Protein AF-A0A7S3KF72-F1 (afdb_monomer_lite)

Foldseek 3Di:
DQLPDPFHEFEDDPVDCVSVVSGPHYDPDPVCVLLCCLAVVVLVLLLVLVLVLVLVLLVLLLVLLQVVVCVVVVNDNDRPDDPVVVVCSNPPVCVVVNVCSNPDGPDDSVVSSVDVVVSVVVVVVVSHDPVVNVVSNVVSNVNSVVVNVD

Structure (mmCIF, N/CA/C/O backbone):
data_AF-A0A7S3KF72-F1
#
_entry.id   AF-A0A7S3KF72-F1
#
loop_
_atom_site.group_PDB
_atom_site.id
_atom_site.type_symbol
_atom_site.label_atom_id
_atom_site.label_alt_id
_atom_site.label_comp_id
_atom_site.label_asym_id
_atom_site.label_entity_id
_atom_site.label_seq_id
_atom_site.pdbx_PDB_ins_code
_atom_site.Cartn_x
_atom_site.Cartn_y
_atom_site.Cartn_z
_atom_site.occupancy
_atom_site.B_iso_or_equiv
_atom_site.auth_seq_id
_atom_site.auth_comp_id
_atom_site.auth_asym_id
_atom_site.auth_atom_id
_atom_site.pdbx_PDB_model_num
ATOM 1 N N . MET A 1 1 ? -3.012 9.781 27.622 1.00 73.31 1 MET A N 1
ATOM 2 C CA . MET A 1 1 ? -3.861 8.579 27.424 1.00 73.31 1 MET A CA 1
ATOM 3 C C . MET A 1 1 ? -4.465 8.463 26.018 1.00 73.31 1 MET A C 1
ATOM 5 O O . MET A 1 1 ? -4.090 7.531 25.328 1.00 73.31 1 MET A O 1
ATOM 9 N N . ILE A 1 2 ? -5.364 9.354 25.556 1.00 85.00 2 ILE A N 1
ATOM 10 C CA . ILE A 1 2 ? -5.934 9.266 24.182 1.00 85.00 2 ILE A CA 1
ATOM 11 C C . ILE A 1 2 ? -4.995 9.916 23.151 1.00 85.00 2 ILE A C 1
ATOM 13 O O . ILE A 1 2 ? -4.643 9.283 22.164 1.00 85.00 2 ILE A O 1
ATOM 17 N N . LEU A 1 3 ? -4.499 11.122 23.446 1.00 90.31 3 LEU A N 1
ATOM 18 C CA . LEU A 1 3 ? -3.554 11.863 22.592 1.00 90.31 3 LEU A CA 1
ATOM 19 C C . LEU A 1 3 ? -2.147 11.242 22.519 1.00 90.31 3 LEU A C 1
ATOM 21 O O . LEU A 1 3 ? -1.368 11.574 21.638 1.00 90.31 3 LEU A O 1
ATOM 25 N N . GLU A 1 4 ? -1.816 10.356 23.458 1.00 93.25 4 GLU A N 1
ATOM 26 C CA . GLU A 1 4 ? -0.521 9.656 23.500 1.00 93.25 4 GLU A CA 1
ATOM 27 C C . GLU A 1 4 ? -0.576 8.289 22.803 1.00 93.25 4 GLU A C 1
ATOM 29 O O . GLU A 1 4 ? 0.449 7.633 22.633 1.00 93.25 4 GLU A O 1
ATOM 34 N N . SER A 1 5 ? -1.774 7.822 22.442 1.00 92.56 5 SER A N 1
ATOM 35 C CA . SER A 1 5 ? -1.957 6.533 21.781 1.00 92.56 5 SER A CA 1
ATOM 36 C C . SER A 1 5 ? -1.706 6.650 20.277 1.00 92.56 5 SER A C 1
ATOM 38 O O . SER A 1 5 ? -1.904 7.709 19.692 1.00 92.56 5 SER A O 1
ATOM 40 N N . ASN A 1 6 ? -1.302 5.553 19.625 1.00 92.81 6 ASN A N 1
ATOM 41 C CA . ASN A 1 6 ? -1.119 5.561 18.168 1.00 92.81 6 ASN A CA 1
ATOM 42 C C . ASN A 1 6 ? -2.435 5.716 17.393 1.00 92.81 6 ASN A C 1
ATOM 44 O O . ASN A 1 6 ? -2.400 6.096 16.227 1.00 92.81 6 ASN A O 1
ATOM 48 N N . VAL A 1 7 ? -3.562 5.349 18.012 1.00 94.50 7 VAL A N 1
ATOM 49 C CA . VAL A 1 7 ? -4.909 5.508 17.459 1.00 94.50 7 VAL A CA 1
ATOM 50 C C . VAL A 1 7 ? -5.852 5.861 18.608 1.00 94.50 7 VAL A C 1
ATOM 52 O O . VAL A 1 7 ? -6.188 4.999 19.427 1.00 94.50 7 VAL A O 1
ATOM 55 N N . GLY A 1 8 ? -6.288 7.116 18.661 1.00 95.50 8 GLY A N 1
ATOM 56 C CA . GLY A 1 8 ? -7.224 7.616 19.660 1.00 95.50 8 GLY A CA 1
ATOM 57 C C . GLY A 1 8 ? -8.669 7.321 19.266 1.00 95.50 8 GLY A C 1
ATOM 58 O O . GLY A 1 8 ? -9.136 7.758 18.218 1.00 95.50 8 GLY A O 1
ATOM 59 N N . ILE A 1 9 ? -9.413 6.604 20.111 1.00 96.00 9 ILE A N 1
ATOM 60 C CA . ILE A 1 9 ? -10.836 6.318 19.871 1.00 96.00 9 ILE A CA 1
ATOM 61 C C . ILE A 1 9 ? -11.653 6.913 21.012 1.00 96.00 9 ILE A C 1
ATOM 63 O O . ILE A 1 9 ? -11.592 6.443 22.149 1.00 96.00 9 ILE A O 1
ATOM 67 N N . GLY A 1 10 ? -12.416 7.956 20.708 1.00 94.75 10 GLY A N 1
ATOM 68 C CA . GLY A 1 10 ? -13.275 8.637 21.661 1.00 94.75 10 GLY A CA 1
ATOM 69 C C . GLY A 1 10 ? -14.714 8.134 21.600 1.00 94.75 10 GLY A C 1
ATOM 70 O O . GLY A 1 10 ? -15.295 7.978 20.526 1.00 94.75 10 GLY A O 1
ATOM 71 N N . ILE A 1 11 ? -15.310 7.903 22.769 1.00 94.62 11 ILE A N 1
ATOM 72 C CA . ILE A 1 11 ? -16.727 7.545 22.890 1.00 94.62 11 ILE A CA 1
ATOM 73 C C . ILE A 1 11 ? -17.521 8.809 23.219 1.00 94.62 11 ILE A C 1
ATOM 75 O O . ILE A 1 11 ? -17.133 9.578 24.100 1.00 94.62 11 ILE A O 1
ATOM 79 N N . VAL A 1 12 ? -18.624 9.041 22.509 1.00 94.44 12 VAL A N 1
ATOM 80 C CA . VAL A 1 12 ? -19.491 10.204 22.738 1.00 94.44 12 VAL A CA 1
ATOM 81 C C . VAL A 1 12 ? -20.191 10.064 24.092 1.00 94.44 12 VAL A C 1
ATOM 83 O O . VAL A 1 12 ? -21.047 9.201 24.276 1.00 94.44 12 VAL A O 1
ATOM 86 N N . GLY A 1 13 ? -19.830 10.927 25.042 1.00 88.44 13 GLY A N 1
ATOM 87 C CA . GLY A 1 13 ? -20.497 11.026 26.336 1.00 88.44 13 GLY A CA 1
ATOM 88 C C . GLY A 1 13 ? -21.785 11.846 26.254 1.00 88.44 13 GLY A C 1
ATOM 89 O O . GLY A 1 13 ? -21.923 12.731 25.408 1.00 88.44 13 GLY A O 1
ATOM 90 N N . LYS A 1 14 ? -22.727 11.576 27.165 1.00 85.31 14 LYS A N 1
ATOM 91 C CA . LYS A 1 14 ? -23.967 12.364 27.292 1.00 85.31 14 LYS A CA 1
ATOM 92 C C . LYS A 1 14 ? -23.712 13.775 27.830 1.00 85.31 14 LYS A C 1
ATOM 94 O O . LYS A 1 14 ? -24.395 14.707 27.430 1.00 85.31 14 LYS A O 1
ATOM 99 N N . GLU A 1 15 ? -22.715 13.914 28.700 1.00 81.06 15 GLU A N 1
ATOM 100 C CA . GLU A 1 15 ? -22.403 15.156 29.424 1.00 81.06 15 GLU A CA 1
ATOM 101 C C . GLU A 1 15 ? -21.229 15.931 28.805 1.00 81.06 15 GLU A C 1
ATOM 103 O O . GLU A 1 15 ? -20.978 17.082 29.148 1.00 81.06 15 GLU A O 1
ATOM 108 N N . GLY A 1 16 ? -20.507 15.327 27.856 1.00 83.56 16 GLY A N 1
ATOM 109 C CA . GLY A 1 16 ? -19.353 15.958 27.232 1.00 83.56 16 GLY A CA 1
ATOM 110 C C . GLY A 1 16 ? -18.757 15.131 26.099 1.00 83.56 16 GLY A C 1
ATOM 111 O O . GLY A 1 16 ? -18.804 13.901 26.098 1.00 83.56 16 GLY A O 1
ATOM 112 N N . LYS A 1 17 ? -18.170 15.827 25.121 1.00 91.31 17 LYS A N 1
ATOM 113 C CA . LYS A 1 17 ? -17.570 15.226 23.917 1.00 91.31 17 LYS A CA 1
ATOM 114 C C . LYS A 1 17 ? -16.053 15.391 23.848 1.00 91.31 17 LYS A C 1
ATOM 116 O O . LYS A 1 17 ? -15.473 15.116 22.809 1.00 91.31 17 LYS A O 1
ATOM 121 N N . GLN A 1 18 ? -15.401 15.800 24.937 1.00 91.38 18 GLN A N 1
ATOM 122 C CA . GLN A 1 18 ? -13.972 16.142 24.936 1.00 91.38 18 GLN A CA 1
ATOM 123 C C . GLN A 1 18 ? -13.089 14.986 24.437 1.00 91.38 18 GLN A C 1
ATOM 125 O O . GLN A 1 18 ? -12.293 15.170 23.524 1.00 91.38 18 GLN A O 1
ATOM 130 N N . ALA A 1 19 ? -13.309 13.764 24.935 1.00 88.94 19 ALA A N 1
ATOM 131 C CA . ALA A 1 19 ? -12.591 12.575 24.462 1.00 88.94 19 ALA A CA 1
ATOM 132 C C . ALA A 1 19 ? -12.886 12.235 22.988 1.00 88.94 19 ALA A C 1
ATOM 134 O O . ALA A 1 19 ? -12.007 11.769 22.273 1.00 88.94 19 ALA A O 1
ATOM 135 N N . SER A 1 20 ? -14.117 12.482 22.530 1.00 91.38 20 SER A N 1
ATOM 136 C CA . SER A 1 20 ? -14.530 12.278 21.138 1.00 91.38 20 SER A CA 1
ATOM 137 C C . SER A 1 20 ? -13.970 13.326 20.180 1.00 91.38 20 SER A C 1
ATOM 139 O O . SER A 1 20 ? -13.814 13.015 19.007 1.00 91.38 20 SER A O 1
ATOM 141 N N . LEU A 1 21 ? -13.743 14.555 20.641 1.00 92.56 21 LEU A N 1
ATOM 142 C CA . LEU A 1 21 ? -13.157 15.632 19.843 1.00 92.56 21 LEU A CA 1
ATOM 143 C C . LEU A 1 21 ? -11.631 15.519 19.786 1.00 92.56 21 LEU A C 1
ATOM 145 O O . LEU A 1 21 ? -11.026 15.940 18.810 1.00 92.56 21 LEU A O 1
ATOM 149 N N . ALA A 1 22 ? -11.025 14.946 20.827 1.00 92.44 22 ALA A N 1
ATOM 150 C CA . ALA A 1 22 ? -9.584 14.745 20.923 1.00 92.44 22 ALA A CA 1
ATOM 151 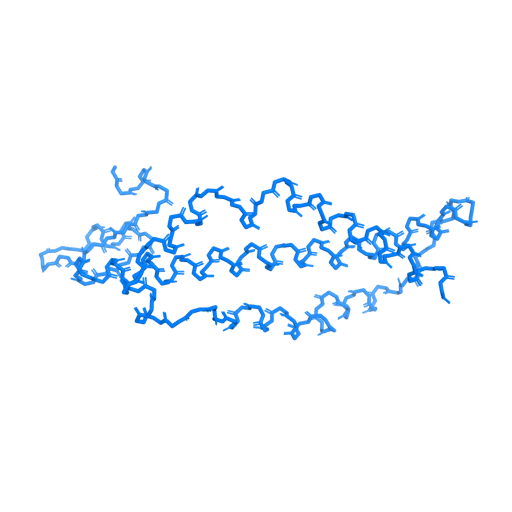C C . ALA A 1 22 ? -9.084 13.425 20.297 1.00 92.44 22 ALA A C 1
ATOM 153 O O . ALA A 1 22 ? -7.877 13.220 20.237 1.00 92.44 22 ALA A O 1
ATOM 154 N N . GLY A 1 23 ? -9.973 12.508 19.897 1.00 92.69 23 GLY A N 1
ATOM 155 C CA . GLY A 1 23 ? -9.609 11.223 19.281 1.00 92.69 23 GLY A CA 1
ATOM 156 C C . GLY A 1 23 ? -9.697 11.239 17.750 1.00 92.69 23 GLY A C 1
ATOM 157 O O . GLY A 1 23 ? -10.473 12.003 17.185 1.00 92.69 23 GLY A O 1
ATOM 158 N N . ASP A 1 24 ? -8.957 10.347 17.086 1.00 95.06 24 ASP A N 1
ATOM 159 C CA . ASP A 1 24 ? -8.979 10.157 15.625 1.00 95.06 24 ASP A CA 1
ATOM 160 C C . ASP A 1 24 ? -10.322 9.607 15.126 1.00 95.06 24 ASP A C 1
ATOM 162 O O . ASP A 1 24 ? -10.794 9.944 14.039 1.00 95.06 24 ASP A O 1
ATOM 166 N N . PHE A 1 25 ? -10.948 8.740 15.929 1.00 95.81 25 PHE A N 1
ATOM 167 C CA . PHE A 1 25 ? -12.266 8.176 15.659 1.00 95.81 25 PHE A CA 1
ATOM 168 C C . PHE A 1 25 ? -13.242 8.498 16.786 1.00 95.81 25 PHE A C 1
ATOM 170 O O . PHE A 1 25 ? -12.913 8.380 17.966 1.00 95.81 25 PHE A O 1
ATOM 177 N N . SER A 1 26 ? -14.480 8.816 16.411 1.00 95.12 26 SER A N 1
ATOM 178 C CA . SER A 1 26 ? -15.600 9.000 17.331 1.00 95.12 26 SER A CA 1
ATOM 179 C C . SER A 1 26 ? -16.626 7.884 17.150 1.00 95.12 26 SER A C 1
ATOM 181 O O . SER A 1 26 ? -17.083 7.627 16.034 1.00 95.12 26 SER A O 1
ATOM 183 N N . ILE A 1 27 ? -16.996 7.213 18.241 1.00 96.25 27 ILE A N 1
ATOM 184 C CA . ILE A 1 27 ? -18.048 6.189 18.253 1.00 96.25 27 ILE A CA 1
ATOM 185 C C . ILE A 1 27 ? -19.096 6.496 19.325 1.00 96.25 27 ILE A C 1
ATOM 187 O O . ILE A 1 27 ? -18.788 6.999 20.401 1.00 96.25 27 ILE A O 1
ATOM 191 N N . ASN A 1 28 ? -20.356 6.147 19.062 1.00 94.38 28 ASN A N 1
ATOM 192 C CA . ASN A 1 28 ? -21.444 6.393 20.020 1.00 94.38 28 ASN A CA 1
ATOM 193 C C . ASN A 1 28 ? -21.476 5.380 21.175 1.00 94.38 28 ASN A 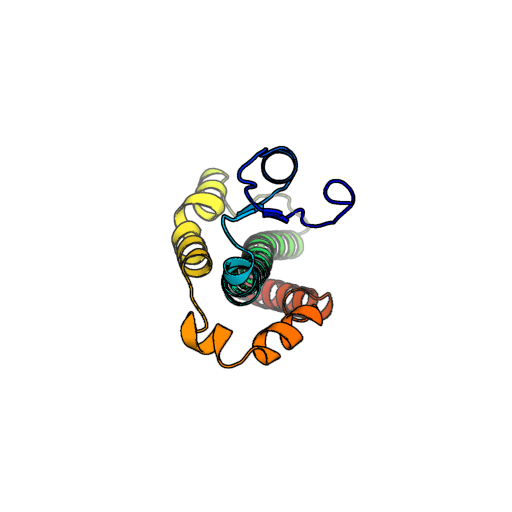C 1
ATOM 195 O O . ASN A 1 28 ? -21.965 5.690 22.254 1.00 94.38 28 ASN A O 1
ATOM 199 N N . GLN A 1 29 ? -20.988 4.159 20.949 1.00 95.00 29 GLN A N 1
ATOM 200 C CA . GLN A 1 29 ? -21.014 3.078 21.933 1.00 95.00 29 GLN A CA 1
ATOM 201 C C . GLN A 1 29 ? -19.831 2.133 21.744 1.00 95.00 29 GLN A C 1
ATOM 203 O O . GLN A 1 29 ? -19.376 1.913 20.620 1.00 95.00 29 GLN A O 1
ATOM 208 N N . PHE A 1 30 ? -19.372 1.525 22.840 1.00 94.62 30 PHE A N 1
ATOM 209 C CA . PHE A 1 30 ? -18.207 0.638 22.837 1.00 94.62 30 PHE A CA 1
ATOM 210 C C . PHE A 1 30 ? -18.384 -0.596 21.937 1.00 94.62 30 PHE A C 1
ATOM 212 O O . PHE A 1 30 ? -17.423 -1.050 21.327 1.00 94.62 30 PHE A O 1
ATOM 219 N N . SER A 1 31 ? -19.607 -1.108 21.758 1.00 94.19 31 SER A N 1
ATOM 220 C CA . SER A 1 31 ? -19.872 -2.268 20.887 1.00 94.19 31 SER A CA 1
ATOM 221 C C . SER A 1 31 ? -19.503 -2.036 19.413 1.00 94.19 31 SER A C 1
ATOM 223 O O . SER A 1 31 ? -19.196 -2.989 18.694 1.00 94.19 31 SER A O 1
ATOM 225 N N . PHE A 1 32 ? -19.465 -0.781 18.948 1.00 95.69 32 PHE A N 1
ATOM 226 C CA . PHE A 1 32 ? -19.017 -0.449 17.592 1.00 95.69 32 PHE A CA 1
ATOM 227 C C . PHE A 1 32 ? -17.503 -0.577 17.406 1.00 95.69 32 PHE A C 1
ATOM 229 O O . PHE A 1 32 ? -17.050 -0.736 16.269 1.00 95.69 32 PHE A O 1
ATOM 236 N N . LEU A 1 33 ? -16.728 -0.594 18.495 1.00 95.31 33 LEU A N 1
ATOM 237 C CA . LEU A 1 33 ? -15.279 -0.767 18.457 1.00 95.31 33 LEU A CA 1
ATOM 238 C C . LEU A 1 33 ? -14.885 -2.084 17.778 1.00 95.31 33 LEU A C 1
ATOM 240 O O . LEU A 1 33 ? -13.972 -2.109 16.954 1.00 95.31 33 LEU A O 1
ATOM 244 N N . THR A 1 34 ? -15.619 -3.164 18.054 1.00 94.44 34 THR A N 1
ATOM 245 C CA . THR A 1 34 ? -15.364 -4.487 17.472 1.00 94.44 34 THR A CA 1
ATOM 246 C C . THR A 1 34 ? -15.451 -4.451 15.945 1.00 94.44 34 THR A C 1
ATOM 248 O O . THR A 1 34 ? -14.557 -4.941 15.257 1.00 94.44 34 THR A O 1
ATOM 251 N N . ARG A 1 35 ? -16.483 -3.798 15.392 1.00 95.06 35 ARG A N 1
ATOM 252 C CA . ARG A 1 35 ? -16.638 -3.620 13.938 1.00 95.06 35 ARG A CA 1
ATOM 253 C C . ARG A 1 35 ? -15.610 -2.643 13.363 1.00 95.06 35 ARG A C 1
ATOM 255 O O . ARG A 1 35 ? -15.162 -2.829 12.231 1.00 95.06 35 ARG A O 1
ATOM 262 N N . LEU A 1 36 ? -15.241 -1.598 14.099 1.00 95.75 36 LEU A N 1
ATOM 263 C CA . LEU A 1 36 ? -14.222 -0.647 13.657 1.00 95.75 36 LEU A CA 1
ATOM 264 C C . LEU A 1 36 ? -12.862 -1.346 13.492 1.00 95.75 36 LEU A C 1
ATOM 266 O O . LEU A 1 36 ? -12.259 -1.270 12.427 1.00 95.75 36 LEU A O 1
ATOM 270 N N . ILE A 1 37 ? -12.419 -2.104 14.494 1.00 93.94 37 ILE A N 1
ATOM 271 C CA . ILE A 1 37 ? -11.101 -2.751 14.481 1.00 93.94 37 ILE A CA 1
ATOM 272 C C . ILE A 1 37 ? -11.078 -3.971 13.552 1.00 93.94 37 ILE A C 1
ATOM 274 O O . ILE A 1 37 ? -10.249 -4.037 12.641 1.00 93.94 37 ILE A O 1
ATOM 278 N N . LEU A 1 38 ? -11.980 -4.940 13.756 1.00 93.69 38 LEU A N 1
ATOM 279 C CA . LEU A 1 38 ? -11.887 -6.243 13.083 1.00 93.69 38 LEU A CA 1
ATOM 280 C C . LEU A 1 38 ? -12.176 -6.162 11.585 1.00 93.69 38 LEU A C 1
ATOM 282 O O . LEU A 1 38 ? -11.550 -6.877 10.804 1.00 93.69 38 LEU A O 1
ATOM 286 N N . TRP A 1 39 ? -13.103 -5.289 11.187 1.00 94.38 39 TRP A N 1
ATOM 287 C CA . TRP A 1 39 ? -13.496 -5.135 9.792 1.00 94.38 39 TRP A CA 1
ATOM 288 C C . TRP A 1 39 ? -12.772 -3.961 9.123 1.00 94.38 39 TRP A C 1
ATOM 290 O O . TRP A 1 39 ? -11.959 -4.180 8.224 1.00 94.38 39 TRP A O 1
ATOM 300 N N . HIS A 1 40 ? -13.001 -2.723 9.577 1.00 94.81 40 HIS A N 1
ATOM 301 C CA . HIS A 1 40 ? -12.435 -1.543 8.907 1.00 94.81 40 HIS A CA 1
ATOM 302 C C . HIS A 1 40 ? -10.912 -1.462 9.064 1.00 94.81 40 HIS A C 1
ATOM 304 O O . HIS A 1 40 ? -10.214 -1.217 8.080 1.00 94.81 40 HIS A O 1
ATOM 310 N N . GLY A 1 41 ? -10.386 -1.730 10.263 1.00 93.50 41 GLY A N 1
ATOM 311 C CA . GLY A 1 41 ? -8.944 -1.747 10.522 1.00 93.50 41 GLY A CA 1
ATOM 312 C C . GLY A 1 41 ? -8.212 -2.785 9.670 1.00 93.50 41 GLY A C 1
ATOM 313 O O . GLY A 1 41 ? -7.221 -2.466 9.010 1.00 93.50 41 GLY A O 1
ATOM 314 N N . ARG A 1 42 ? -8.743 -4.015 9.597 1.00 92.62 42 ARG A N 1
ATOM 315 C CA . ARG A 1 42 ? -8.186 -5.079 8.745 1.00 92.62 42 ARG A CA 1
ATOM 316 C C . ARG A 1 42 ? -8.152 -4.683 7.273 1.00 92.62 42 ARG A C 1
ATOM 318 O O . ARG A 1 42 ? -7.129 -4.860 6.608 1.00 92.62 42 ARG A O 1
ATOM 325 N N . LEU A 1 43 ? -9.277 -4.186 6.773 1.00 93.31 43 LEU A N 1
ATOM 326 C CA . LEU A 1 43 ? -9.448 -3.827 5.375 1.00 93.31 43 LEU A CA 1
ATOM 327 C C . LEU A 1 43 ? -8.518 -2.673 4.986 1.00 93.31 43 LEU A C 1
ATOM 329 O O . LEU A 1 43 ? -7.818 -2.760 3.980 1.00 93.31 43 LEU A O 1
ATOM 333 N N . SER A 1 44 ? -8.436 -1.645 5.834 1.00 93.25 44 SER A N 1
ATOM 334 C CA . SER A 1 44 ? -7.514 -0.520 5.663 1.00 93.25 44 SER A CA 1
ATOM 335 C C . SER A 1 44 ? -6.056 -0.984 5.593 1.00 93.25 44 SER A C 1
ATOM 337 O O . SER A 1 44 ? -5.344 -0.635 4.649 1.00 93.25 44 SER A O 1
ATOM 339 N N . TYR A 1 45 ? -5.624 -1.848 6.519 1.00 92.69 45 TYR A N 1
ATOM 340 C CA . TYR A 1 45 ? -4.254 -2.364 6.536 1.00 92.69 45 TYR A CA 1
ATOM 341 C C . TYR A 1 45 ? -3.914 -3.167 5.272 1.00 92.69 45 TYR A C 1
ATOM 343 O O . TYR A 1 45 ? -2.881 -2.931 4.645 1.00 92.69 45 TYR A O 1
ATOM 351 N N . LYS A 1 46 ? -4.782 -4.102 4.864 1.00 92.19 46 LYS A N 1
ATOM 352 C CA . LYS A 1 46 ? -4.544 -4.936 3.675 1.00 92.19 46 LYS A CA 1
ATOM 353 C C . LYS A 1 46 ? -4.508 -4.123 2.385 1.00 92.19 46 LYS A C 1
ATOM 355 O O . LYS A 1 46 ? -3.584 -4.299 1.594 1.00 92.19 46 LYS A O 1
ATOM 360 N N . ARG A 1 47 ? -5.482 -3.229 2.194 1.00 94.38 47 ARG A N 1
ATOM 361 C CA . ARG A 1 47 ? -5.556 -2.363 1.011 1.00 94.38 47 ARG A CA 1
ATOM 362 C C . ARG A 1 47 ? -4.347 -1.446 0.928 1.00 94.38 47 ARG A C 1
ATOM 364 O O . ARG A 1 47 ? -3.721 -1.379 -0.120 1.00 94.38 47 ARG A O 1
ATOM 371 N N . SER A 1 48 ? -3.970 -0.814 2.039 1.00 94.25 48 SER A N 1
ATOM 372 C CA . SER A 1 48 ? -2.804 0.073 2.090 1.00 94.25 48 SER A CA 1
ATOM 373 C C . SER A 1 48 ? -1.505 -0.679 1.806 1.00 94.25 48 SER A C 1
ATOM 375 O O . SER A 1 48 ? -0.670 -0.185 1.051 1.00 94.25 48 SER A O 1
ATOM 377 N N . ALA A 1 49 ? -1.339 -1.892 2.345 1.00 93.69 49 ALA A N 1
ATOM 378 C CA . ALA A 1 49 ? -0.167 -2.724 2.077 1.00 93.69 49 ALA A CA 1
ATOM 379 C C . ALA A 1 49 ? -0.053 -3.101 0.590 1.00 93.69 49 ALA A C 1
ATOM 381 O O . ALA A 1 49 ? 1.008 -2.923 -0.010 1.00 93.69 49 ALA A O 1
ATOM 382 N N . LEU A 1 50 ? -1.145 -3.581 -0.011 1.00 93.62 50 LEU A N 1
ATOM 383 C CA . LEU A 1 50 ? -1.163 -3.997 -1.414 1.00 93.62 50 LEU A CA 1
ATOM 384 C C . LEU A 1 50 ? -1.015 -2.795 -2.354 1.00 93.62 50 LEU A C 1
ATOM 386 O O . LEU A 1 50 ? -0.220 -2.849 -3.289 1.00 93.62 50 LEU A O 1
ATOM 390 N N . LEU A 1 51 ? -1.702 -1.686 -2.069 1.00 95.25 51 LEU A N 1
ATOM 391 C CA . LEU A 1 51 ? -1.578 -0.442 -2.825 1.00 95.25 51 LEU A CA 1
ATOM 392 C C . LEU A 1 51 ? -0.144 0.099 -2.782 1.00 95.25 51 LEU A C 1
ATOM 394 O O . LEU A 1 51 ? 0.397 0.466 -3.822 1.00 95.25 51 LEU A O 1
ATOM 398 N N . SER A 1 52 ? 0.497 0.094 -1.610 1.00 94.69 52 SER A N 1
ATOM 399 C CA . SER A 1 52 ? 1.892 0.533 -1.470 1.00 94.69 52 SER A CA 1
ATOM 400 C C . SER A 1 52 ? 2.833 -0.320 -2.320 1.00 94.69 52 SER A C 1
ATOM 402 O O . SER A 1 52 ? 3.664 0.209 -3.055 1.00 94.69 52 SER A O 1
ATOM 404 N N . GLN A 1 53 ? 2.673 -1.646 -2.273 1.00 95.12 53 GLN A N 1
ATOM 405 C CA . GLN A 1 53 ? 3.461 -2.575 -3.085 1.00 95.12 53 GLN A CA 1
ATOM 406 C C . GLN A 1 53 ? 3.232 -2.371 -4.587 1.00 95.12 53 GLN A C 1
ATOM 408 O O . GLN A 1 53 ? 4.193 -2.358 -5.353 1.00 95.12 53 GLN A O 1
ATOM 413 N N . PHE A 1 54 ? 1.984 -2.145 -5.002 1.00 94.56 54 PHE A N 1
ATOM 414 C CA . PHE A 1 54 ? 1.632 -1.853 -6.389 1.00 94.56 54 PHE A CA 1
ATOM 415 C C . PHE A 1 54 ? 2.261 -0.542 -6.886 1.00 94.56 54 PHE A C 1
ATOM 417 O O . PHE A 1 54 ? 2.845 -0.513 -7.969 1.00 94.56 54 PHE A O 1
ATOM 424 N N . VAL A 1 55 ? 2.195 0.533 -6.091 1.00 94.06 55 VAL A N 1
ATOM 425 C CA . VAL A 1 55 ? 2.779 1.838 -6.443 1.00 94.06 55 VAL A CA 1
ATOM 426 C C . VAL A 1 55 ? 4.303 1.753 -6.566 1.00 94.06 55 VAL A C 1
ATOM 428 O O . VAL A 1 55 ? 4.865 2.312 -7.507 1.00 94.06 55 VAL A O 1
ATOM 431 N N . ILE A 1 56 ? 4.963 1.021 -5.665 1.00 94.06 56 ILE A N 1
ATOM 432 C CA . ILE A 1 56 ? 6.407 0.761 -5.742 1.00 94.06 56 ILE A CA 1
ATOM 433 C C . ILE A 1 56 ? 6.734 -0.025 -7.015 1.00 94.06 56 ILE A C 1
ATOM 435 O O . ILE A 1 56 ? 7.610 0.371 -7.778 1.00 94.06 56 ILE A O 1
ATOM 439 N N . HIS A 1 57 ? 6.006 -1.109 -7.276 1.00 95.25 57 HIS A N 1
ATOM 440 C CA . HIS A 1 57 ? 6.245 -1.981 -8.422 1.00 95.25 57 HIS A CA 1
ATOM 441 C C . HIS A 1 57 ? 6.103 -1.260 -9.765 1.00 95.25 57 HIS A C 1
ATOM 443 O O . HIS A 1 57 ? 7.007 -1.338 -10.597 1.00 95.25 57 HIS A O 1
ATOM 449 N N . ARG A 1 58 ? 5.011 -0.507 -9.964 1.00 93.38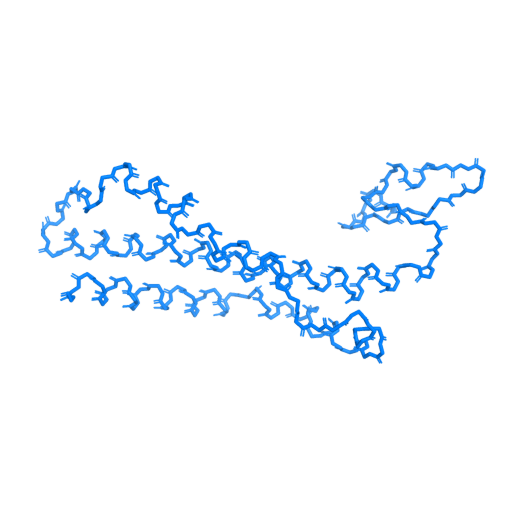 58 ARG A N 1
ATOM 450 C CA . ARG A 1 58 ? 4.776 0.232 -11.217 1.00 93.38 58 ARG A CA 1
ATOM 451 C C . ARG A 1 58 ? 5.859 1.285 -11.481 1.00 93.38 58 ARG A C 1
ATOM 453 O O . ARG A 1 58 ? 6.239 1.493 -12.626 1.00 93.38 58 ARG A O 1
ATOM 460 N N . GLY A 1 59 ? 6.372 1.932 -10.428 1.00 94.00 59 GLY A N 1
ATOM 461 C CA . GLY A 1 59 ? 7.472 2.892 -10.546 1.00 94.00 59 GLY A CA 1
ATOM 462 C C . GLY A 1 59 ? 8.795 2.204 -10.878 1.00 94.00 59 GLY A C 1
ATOM 463 O O . GLY A 1 59 ? 9.487 2.605 -11.811 1.00 94.00 59 GLY A O 1
ATOM 464 N N . LEU A 1 60 ? 9.110 1.120 -10.163 1.00 96.19 60 LEU A N 1
ATOM 465 C CA . LEU A 1 60 ? 10.348 0.369 -10.355 1.00 96.19 60 LEU A CA 1
ATOM 466 C C . LEU A 1 60 ? 10.467 -0.243 -11.749 1.00 96.19 60 LEU A C 1
ATOM 468 O O . LEU A 1 60 ? 11.569 -0.249 -12.280 1.00 96.19 60 LEU A O 1
ATOM 472 N N . ILE A 1 61 ? 9.376 -0.724 -12.357 1.00 95.69 61 ILE A N 1
ATOM 473 C CA . ILE A 1 61 ? 9.419 -1.253 -13.731 1.00 95.69 61 ILE A CA 1
ATOM 474 C C . ILE A 1 61 ? 9.987 -0.203 -14.693 1.00 95.69 61 ILE A C 1
ATOM 476 O O . ILE A 1 61 ? 10.933 -0.500 -15.417 1.00 95.69 61 ILE A O 1
ATOM 480 N N . ILE A 1 62 ? 9.471 1.030 -14.662 1.00 94.00 62 ILE A N 1
ATOM 481 C CA . ILE A 1 62 ? 9.938 2.108 -15.548 1.00 94.00 62 ILE A CA 1
ATOM 482 C C . ILE A 1 62 ? 11.404 2.444 -15.267 1.00 94.00 62 ILE A C 1
ATOM 484 O O . ILE A 1 62 ? 12.193 2.596 -16.199 1.00 94.00 62 ILE A O 1
ATOM 488 N N . SER A 1 63 ? 11.791 2.527 -13.992 1.00 94.25 63 SER A N 1
ATOM 489 C CA . SER A 1 63 ? 13.183 2.791 -13.614 1.00 94.25 63 SER A CA 1
ATOM 490 C C . SER A 1 63 ? 14.133 1.687 -14.079 1.00 94.25 63 SER A C 1
ATOM 492 O O . SER A 1 63 ? 15.223 1.989 -14.554 1.00 94.25 63 SER A O 1
ATOM 494 N N . VAL A 1 64 ? 13.728 0.418 -13.979 1.00 95.81 64 VAL A N 1
ATOM 495 C CA . VAL A 1 64 ? 14.515 -0.728 -14.455 1.00 95.81 64 VAL A CA 1
ATOM 496 C C . VAL A 1 64 ? 14.655 -0.682 -15.970 1.00 95.81 64 VAL A C 1
ATOM 498 O O . VAL A 1 64 ? 15.767 -0.832 -16.462 1.00 95.81 64 VAL A O 1
ATOM 501 N N . MET A 1 65 ? 13.571 -0.426 -16.706 1.00 94.75 65 MET A N 1
ATOM 502 C CA . MET A 1 65 ? 13.630 -0.283 -18.163 1.00 94.75 65 MET A CA 1
ATOM 503 C C . MET A 1 65 ? 14.613 0.817 -18.566 1.00 94.75 65 MET A C 1
ATOM 505 O O . MET A 1 65 ? 15.505 0.573 -19.374 1.00 94.75 65 MET A O 1
ATOM 509 N N . GLN A 1 66 ? 14.513 1.995 -17.940 1.00 94.06 66 GLN A N 1
ATOM 510 C CA . GLN A 1 66 ? 15.431 3.112 -18.173 1.00 94.06 66 GLN A CA 1
ATOM 511 C C . GLN A 1 66 ? 16.885 2.742 -17.853 1.00 94.06 66 GLN A C 1
ATOM 513 O O . GLN A 1 66 ? 17.779 3.062 -18.632 1.00 94.06 66 GLN A O 1
ATOM 518 N N . ALA A 1 67 ? 17.129 2.055 -16.735 1.00 93.38 67 ALA A N 1
ATOM 519 C CA . ALA A 1 67 ? 18.468 1.628 -16.345 1.00 93.38 67 ALA A CA 1
ATOM 520 C C . ALA A 1 67 ? 19.060 0.615 -17.337 1.00 93.38 67 ALA A C 1
ATOM 522 O O . ALA A 1 67 ? 20.207 0.765 -17.751 1.00 93.38 67 ALA A O 1
ATOM 523 N N . VAL A 1 68 ? 18.280 -0.386 -17.754 1.00 93.25 68 VAL A N 1
ATOM 524 C CA . VAL A 1 68 ? 18.707 -1.396 -18.733 1.00 93.25 68 VAL A CA 1
ATOM 525 C C . VAL A 1 68 ? 18.990 -0.750 -20.087 1.00 93.25 68 VAL A C 1
ATOM 527 O O . VAL A 1 68 ? 20.037 -1.018 -20.669 1.00 93.25 68 VAL A O 1
ATOM 530 N N . PHE A 1 69 ? 18.122 0.147 -20.561 1.00 93.38 69 PHE A N 1
ATOM 531 C CA . PHE A 1 69 ? 18.367 0.918 -21.780 1.00 93.38 69 PHE A CA 1
ATOM 532 C C . PHE A 1 69 ? 19.680 1.695 -21.694 1.00 93.38 69 PHE A C 1
ATOM 534 O O . PHE A 1 69 ? 20.550 1.531 -22.546 1.00 93.38 69 PHE A O 1
ATOM 541 N N . SER A 1 70 ? 19.879 2.483 -20.636 1.00 92.81 70 SER A N 1
ATOM 542 C CA . SER A 1 70 ? 21.122 3.236 -20.472 1.00 92.81 70 SER A CA 1
ATOM 543 C C . SER A 1 70 ? 22.348 2.316 -20.425 1.00 92.81 70 SER A C 1
ATOM 545 O O . SER A 1 70 ? 23.362 2.656 -21.024 1.00 92.81 70 SER A O 1
ATOM 547 N N . LEU A 1 71 ? 22.272 1.135 -19.805 1.00 91.94 71 LEU A N 1
ATOM 548 C CA . LEU A 1 71 ? 23.380 0.170 -19.793 1.00 91.94 71 LEU A CA 1
ATOM 549 C C . LEU A 1 71 ? 23.701 -0.396 -21.185 1.00 91.94 71 LEU A C 1
ATOM 551 O O . LEU A 1 71 ? 24.874 -0.517 -21.532 1.00 91.94 71 LEU A O 1
ATOM 555 N N . VAL A 1 72 ? 22.684 -0.718 -21.989 1.00 91.56 72 VAL A N 1
ATOM 556 C CA . VAL A 1 72 ? 22.861 -1.263 -23.348 1.00 91.56 72 VAL A CA 1
ATOM 557 C C . VAL A 1 72 ? 23.447 -0.215 -24.299 1.00 91.56 72 VAL A C 1
ATOM 559 O O . VAL A 1 72 ? 24.286 -0.540 -25.135 1.00 91.56 72 VAL A O 1
ATOM 562 N N . PHE A 1 73 ? 23.057 1.051 -24.148 1.00 91.00 73 PHE A N 1
ATOM 563 C CA . PHE A 1 73 ? 23.480 2.151 -25.017 1.00 91.00 73 PHE A CA 1
ATOM 564 C C . PHE A 1 73 ? 24.619 2.989 -24.412 1.00 91.00 73 PHE A C 1
ATOM 566 O O . PHE A 1 73 ? 24.606 4.211 -24.514 1.00 91.00 73 PHE A O 1
ATOM 573 N N . TYR A 1 74 ? 25.616 2.358 -23.781 1.00 90.12 74 TYR A N 1
ATOM 574 C CA . TYR A 1 74 ? 26.839 3.023 -23.288 1.00 90.12 74 TYR A CA 1
ATOM 575 C C . TYR A 1 74 ? 26.601 4.211 -22.333 1.00 90.12 74 TYR A C 1
ATOM 577 O O . TYR A 1 74 ? 27.274 5.236 -22.413 1.00 90.12 74 TYR A O 1
ATOM 585 N N . HIS A 1 75 ? 25.661 4.069 -21.399 1.00 86.94 75 HIS A N 1
ATOM 586 C CA . HIS A 1 75 ? 25.267 5.083 -20.411 1.00 86.94 75 HIS A CA 1
ATOM 587 C C . HIS A 1 75 ? 24.698 6.375 -21.009 1.00 86.94 75 HIS A C 1
ATOM 589 O O . HIS A 1 75 ? 24.804 7.449 -20.417 1.00 86.94 75 HIS A O 1
ATOM 595 N N . VAL A 1 76 ? 24.042 6.283 -22.166 1.00 88.38 76 VAL A N 1
ATOM 596 C CA . VAL A 1 76 ? 23.295 7.409 -22.729 1.00 88.38 76 VAL A CA 1
ATOM 597 C C . VAL A 1 76 ? 22.086 7.751 -21.842 1.00 88.38 76 VAL A C 1
ATOM 599 O O . VAL A 1 76 ? 21.263 6.897 -21.500 1.00 88.38 76 VAL A O 1
ATOM 602 N N . SER A 1 77 ? 21.968 9.035 -21.492 1.00 83.50 77 SER A N 1
ATOM 603 C CA . SER A 1 77 ? 20.937 9.585 -20.593 1.00 83.50 77 SER A CA 1
ATOM 604 C C . SER A 1 77 ? 19.699 10.097 -21.337 1.00 83.50 77 SER A C 1
ATOM 606 O O . SER A 1 77 ? 19.175 11.167 -21.027 1.00 83.50 77 SER A O 1
ATOM 608 N N . ILE A 1 78 ? 19.239 9.359 -22.349 1.00 90.62 78 ILE A N 1
ATOM 609 C CA . ILE A 1 78 ? 18.022 9.709 -23.094 1.00 90.62 78 ILE A CA 1
ATOM 610 C C . ILE A 1 78 ? 16.828 8.985 -22.455 1.00 90.62 78 ILE A C 1
ATOM 612 O O . ILE A 1 78 ? 16.910 7.775 -22.223 1.00 90.62 78 ILE A O 1
ATOM 616 N N . PRO A 1 79 ? 15.719 9.686 -22.156 1.00 91.06 79 PRO A N 1
ATOM 617 C CA . PRO A 1 79 ? 14.527 9.046 -21.616 1.00 91.06 79 PRO A CA 1
ATOM 618 C C . PRO A 1 79 ? 13.858 8.158 -22.672 1.00 91.06 79 PRO A C 1
ATOM 620 O O . PRO A 1 79 ? 13.620 8.601 -23.794 1.00 91.06 79 PRO A O 1
ATOM 623 N N . ILE A 1 80 ? 13.490 6.929 -22.296 1.00 91.31 80 ILE A N 1
ATOM 624 C CA . ILE A 1 80 ? 12.743 6.010 -23.179 1.00 91.31 80 ILE A CA 1
ATOM 625 C C . ILE A 1 80 ? 11.343 6.566 -23.480 1.00 91.31 80 ILE A C 1
ATOM 627 O O . ILE A 1 80 ? 10.823 6.424 -24.585 1.00 91.31 80 ILE A O 1
ATOM 631 N N . TYR A 1 81 ? 10.723 7.207 -22.485 1.00 91.44 81 TYR A N 1
ATOM 632 C CA . TYR A 1 81 ? 9.354 7.706 -22.562 1.00 91.44 81 TYR A CA 1
ATOM 633 C C . TYR A 1 81 ? 9.296 9.227 -22.449 1.00 91.44 81 TYR A C 1
ATOM 635 O O . TYR A 1 81 ? 9.959 9.832 -21.607 1.00 91.44 81 TYR A O 1
ATOM 643 N N . ASN A 1 82 ? 8.428 9.845 -23.252 1.00 93.44 82 ASN A N 1
ATOM 644 C CA . ASN A 1 82 ? 8.107 11.267 -23.138 1.00 93.44 82 ASN A CA 1
ATOM 645 C C . ASN A 1 82 ? 7.438 11.570 -21.777 1.00 93.44 82 ASN A C 1
ATOM 647 O O . ASN A 1 82 ? 6.672 10.756 -21.255 1.00 93.44 82 ASN A O 1
ATOM 651 N N . GLY A 1 83 ? 7.671 12.766 -21.227 1.00 91.62 83 GLY A N 1
ATOM 652 C CA . GLY A 1 83 ? 7.053 13.233 -19.983 1.00 91.62 83 GLY A CA 1
ATOM 653 C C . GLY A 1 83 ? 5.521 13.141 -19.965 1.00 91.62 83 GLY A C 1
ATOM 654 O O . GLY A 1 83 ? 4.956 12.736 -18.951 1.00 91.62 83 GLY A O 1
ATOM 655 N N . PHE A 1 84 ? 4.837 13.408 -21.085 1.00 94.25 84 PHE A N 1
ATOM 656 C CA . PHE A 1 84 ? 3.378 13.241 -21.168 1.00 94.25 84 PHE A CA 1
ATOM 657 C C . PHE A 1 84 ? 2.938 11.778 -21.026 1.00 94.25 84 PHE A C 1
ATOM 659 O O . PHE A 1 84 ? 1.926 11.503 -20.383 1.00 94.25 84 PHE A O 1
ATOM 666 N N . LEU A 1 85 ? 3.711 10.832 -21.567 1.00 93.19 85 LEU A N 1
ATOM 667 C CA . LEU A 1 85 ? 3.435 9.400 -21.417 1.00 93.19 85 LEU A CA 1
ATOM 668 C C . LEU A 1 85 ? 3.676 8.938 -19.977 1.00 93.19 85 LEU A C 1
ATOM 670 O O . LEU A 1 85 ? 2.869 8.181 -19.445 1.00 93.19 85 LEU A O 1
ATOM 674 N N . MET A 1 86 ? 4.728 9.431 -19.312 1.00 92.88 86 MET A N 1
ATOM 675 C CA . MET A 1 86 ? 4.965 9.142 -17.890 1.00 92.88 86 MET A CA 1
ATOM 676 C C . MET A 1 86 ? 3.861 9.709 -16.988 1.00 92.88 86 MET A C 1
ATOM 678 O O . MET A 1 86 ? 3.395 9.038 -16.059 1.00 92.88 86 MET A O 1
ATOM 682 N N . LEU A 1 87 ? 3.403 10.930 -17.280 1.00 93.25 87 LEU A N 1
ATOM 683 C CA . LEU A 1 87 ? 2.262 11.534 -16.600 1.00 93.25 87 LEU A CA 1
ATOM 684 C C . LEU A 1 87 ? 1.015 10.667 -16.797 1.00 93.25 87 LEU A C 1
ATOM 686 O O . LEU A 1 87 ? 0.393 10.262 -15.816 1.00 93.25 87 LEU A O 1
ATOM 690 N N . GLY A 1 88 ? 0.694 10.314 -18.045 1.00 93.88 88 GLY A N 1
ATOM 691 C CA . GLY A 1 88 ? -0.435 9.448 -18.381 1.00 93.88 88 GLY A CA 1
ATOM 692 C C . GLY A 1 88 ? -0.356 8.085 -17.694 1.00 93.88 88 GLY A C 1
ATOM 693 O O . GLY A 1 88 ? -1.353 7.619 -17.149 1.00 93.88 88 GLY A O 1
ATOM 694 N N . TYR A 1 89 ? 0.831 7.480 -17.621 1.00 92.25 89 TYR A N 1
ATOM 695 C CA . TYR A 1 89 ? 1.049 6.198 -16.950 1.00 92.25 89 TYR A CA 1
ATOM 696 C C . TYR A 1 89 ? 0.747 6.260 -15.454 1.00 92.25 89 TYR A C 1
ATOM 698 O O . TYR A 1 89 ? -0.006 5.433 -14.934 1.00 92.25 89 TYR A O 1
ATOM 706 N N . SER A 1 90 ? 1.313 7.243 -14.757 1.00 88.50 90 SER A N 1
ATOM 707 C CA . SER A 1 90 ? 1.178 7.368 -13.301 1.00 88.50 90 SER A CA 1
ATOM 708 C C . SER A 1 90 ? -0.226 7.787 -12.853 1.00 88.50 90 SER A C 1
ATOM 710 O O . SER A 1 90 ? -0.638 7.420 -11.745 1.00 88.50 90 SER A O 1
ATOM 712 N N . THR A 1 91 ? -0.956 8.508 -13.710 1.00 89.75 91 THR A N 1
ATOM 713 C CA . THR A 1 91 ? -2.266 9.092 -13.395 1.00 89.75 91 THR A CA 1
ATOM 714 C C . THR A 1 91 ? -3.425 8.349 -14.047 1.00 89.75 91 THR A C 1
ATOM 716 O O . THR A 1 91 ? -4.272 7.831 -13.333 1.00 89.75 91 THR A O 1
ATOM 719 N N . VAL A 1 92 ? -3.475 8.261 -15.377 1.00 93.69 92 VAL A N 1
ATOM 720 C CA . VAL A 1 92 ? -4.644 7.774 -16.122 1.00 93.69 92 VAL A CA 1
ATOM 721 C C . VAL A 1 92 ? -4.571 6.265 -16.345 1.00 93.69 92 VAL A C 1
ATOM 723 O O . VAL A 1 92 ? -5.473 5.543 -15.923 1.00 93.69 92 VAL A O 1
ATOM 726 N N . TYR A 1 93 ? -3.495 5.759 -16.949 1.00 91.25 93 TYR A N 1
ATOM 727 C CA . TYR A 1 93 ? -3.426 4.373 -17.431 1.00 91.25 93 TYR A CA 1
ATOM 728 C C . TYR A 1 93 ? -3.387 3.339 -16.304 1.00 91.25 93 TYR A C 1
ATOM 730 O O . TYR A 1 93 ? -3.865 2.221 -16.474 1.00 91.25 93 TYR A O 1
ATOM 738 N N . THR A 1 94 ? -2.861 3.710 -15.135 1.00 92.44 94 THR A N 1
ATOM 739 C CA . THR A 1 94 ? -2.812 2.826 -13.959 1.00 92.44 94 THR A CA 1
ATOM 740 C C . THR A 1 94 ? -3.813 3.207 -12.861 1.00 92.44 94 THR A C 1
ATOM 742 O O . THR A 1 94 ? -3.737 2.664 -11.760 1.00 92.44 94 THR A O 1
ATOM 745 N N . SER A 1 95 ? -4.786 4.085 -13.147 1.00 91.44 95 SER A N 1
ATOM 746 C CA . SER A 1 95 ? -5.832 4.475 -12.182 1.00 91.44 95 SER A CA 1
ATOM 747 C C . SER A 1 95 ? -6.803 3.340 -11.852 1.00 91.44 95 SER A C 1
ATOM 749 O O . SER A 1 95 ? -7.125 3.126 -10.684 1.00 91.44 95 SER A O 1
ATOM 751 N N . LEU A 1 96 ? -7.257 2.586 -12.858 1.00 93.50 96 LEU A N 1
ATOM 752 C CA . LEU A 1 96 ? -8.263 1.535 -12.673 1.00 93.50 96 LEU A CA 1
ATOM 753 C C . LEU A 1 96 ? -7.810 0.446 -11.682 1.00 93.50 96 LEU A C 1
ATOM 755 O O . LEU A 1 96 ? -8.573 0.151 -10.758 1.00 93.50 96 LEU A O 1
ATOM 759 N N . PRO A 1 97 ? -6.576 -0.100 -11.769 1.00 92.12 97 PRO A N 1
ATOM 760 C CA . PRO A 1 97 ? -6.066 -1.013 -10.748 1.00 92.12 97 PRO A CA 1
ATOM 761 C C . PRO A 1 97 ? -6.054 -0.411 -9.338 1.00 92.12 97 PRO A C 1
ATOM 763 O O . PRO A 1 97 ? -6.416 -1.098 -8.386 1.00 92.12 97 PRO A O 1
ATOM 766 N N . VAL A 1 98 ? -5.698 0.872 -9.185 1.00 93.31 98 VAL A N 1
ATOM 767 C CA . VAL A 1 98 ? -5.698 1.551 -7.875 1.00 93.31 98 VAL A CA 1
ATOM 768 C C . VAL A 1 98 ? -7.102 1.567 -7.275 1.00 93.31 98 VAL A C 1
ATOM 770 O O . VAL A 1 98 ? -7.278 1.165 -6.124 1.00 93.31 98 VAL A O 1
ATOM 773 N N . PHE A 1 99 ? -8.113 1.960 -8.051 1.00 93.69 99 PHE A N 1
ATOM 774 C CA . PHE A 1 99 ? -9.500 1.953 -7.581 1.00 93.69 99 PHE A CA 1
ATOM 775 C C . PHE A 1 99 ? -9.997 0.545 -7.262 1.00 93.69 99 PHE A C 1
ATOM 777 O O . PHE A 1 99 ? -10.644 0.351 -6.233 1.00 93.69 99 PHE A O 1
ATOM 784 N N . SER A 1 100 ? -9.641 -0.445 -8.084 1.00 94.25 100 SER A N 1
ATOM 785 C CA . SER A 1 100 ? -9.975 -1.845 -7.817 1.00 94.25 100 SER A CA 1
ATOM 786 C C . SER A 1 100 ? -9.433 -2.294 -6.459 1.00 94.25 100 SER A C 1
ATOM 788 O O . SER A 1 100 ? -10.174 -2.882 -5.681 1.00 94.25 100 SER A O 1
ATOM 790 N N . ILE A 1 101 ? -8.177 -1.970 -6.134 1.00 94.31 101 ILE A N 1
ATOM 791 C CA . ILE A 1 101 ? -7.545 -2.328 -4.853 1.00 94.31 101 ILE A CA 1
ATOM 792 C C . ILE A 1 101 ? -8.225 -1.619 -3.676 1.00 94.31 101 ILE A C 1
ATOM 794 O O . ILE A 1 101 ? -8.449 -2.218 -2.627 1.00 94.31 101 ILE A O 1
ATOM 798 N N . VAL A 1 102 ? -8.565 -0.338 -3.831 1.00 92.44 102 VAL A N 1
ATOM 799 C CA . VAL A 1 102 ? -9.210 0.450 -2.768 1.00 92.44 102 VAL A CA 1
ATOM 800 C C . VAL A 1 102 ? -10.633 -0.035 -2.489 1.00 92.44 102 VAL A C 1
ATOM 802 O O . VAL A 1 102 ? -11.092 0.043 -1.349 1.00 92.44 102 VAL A O 1
ATOM 805 N N . LEU A 1 103 ? -11.338 -0.547 -3.497 1.00 92.31 103 LEU A N 1
ATOM 806 C CA . LEU A 1 103 ? -12.703 -1.053 -3.353 1.00 92.31 103 LEU A CA 1
ATOM 807 C C . LEU A 1 103 ? -12.760 -2.541 -2.982 1.00 92.31 103 LEU A C 1
ATOM 809 O O . LEU A 1 103 ? -13.775 -2.972 -2.430 1.00 92.31 103 LEU A O 1
ATOM 813 N N . ASP A 1 104 ? -11.672 -3.285 -3.186 1.00 91.94 104 ASP A N 1
ATOM 814 C CA . ASP A 1 104 ? -11.583 -4.727 -2.949 1.00 91.94 104 ASP A CA 1
ATOM 815 C C . ASP A 1 104 ? -11.909 -5.120 -1.502 1.00 91.94 104 ASP A C 1
ATOM 817 O O . ASP A 1 104 ? -11.500 -4.444 -0.553 1.00 91.94 104 ASP A O 1
ATOM 821 N N . LYS A 1 105 ? -12.663 -6.203 -1.313 1.00 90.38 105 LYS A N 1
ATOM 822 C CA . LYS A 1 105 ? -13.082 -6.718 -0.001 1.00 90.38 105 LYS A CA 1
ATOM 823 C C . LYS A 1 105 ? -12.786 -8.208 0.058 1.00 90.38 105 LYS A C 1
ATOM 825 O O . LYS A 1 105 ? -13.430 -8.993 -0.627 1.00 90.38 105 LYS A O 1
ATOM 830 N N . ASP A 1 106 ? -11.855 -8.589 0.927 1.00 87.19 106 ASP A N 1
ATOM 831 C CA . ASP A 1 106 ? -11.394 -9.973 1.030 1.00 87.19 106 ASP A CA 1
ATOM 832 C C . ASP A 1 106 ? -12.358 -10.892 1.794 1.00 87.19 106 ASP A C 1
ATOM 834 O O . ASP A 1 106 ? -12.425 -12.083 1.509 1.00 87.19 106 ASP A O 1
ATOM 838 N N . THR A 1 107 ? -13.088 -10.369 2.780 1.00 88.44 107 THR A N 1
ATOM 839 C CA . THR A 1 107 ? -14.058 -11.138 3.584 1.00 88.44 107 THR A CA 1
ATOM 840 C C . THR A 1 107 ? -15.369 -10.369 3.742 1.00 88.44 107 THR A C 1
ATOM 842 O O . THR A 1 107 ? -15.445 -9.209 3.373 1.00 88.44 107 THR A O 1
ATOM 845 N N . GLY A 1 108 ? -16.436 -10.973 4.264 1.00 91.69 108 GLY A N 1
ATOM 846 C CA . GLY A 1 108 ? -17.644 -10.226 4.655 1.00 91.69 108 GLY A CA 1
ATOM 847 C C . GLY A 1 108 ? -17.514 -9.576 6.042 1.00 91.69 108 GLY A C 1
ATOM 848 O O . GLY A 1 108 ? -16.698 -10.012 6.853 1.00 91.69 108 GLY A O 1
ATOM 849 N N . VAL A 1 109 ? -18.368 -8.589 6.358 1.00 93.00 109 VAL A N 1
ATOM 850 C CA . VAL A 1 109 ? -18.427 -7.981 7.708 1.00 93.00 109 VAL A CA 1
ATOM 851 C C . VAL A 1 109 ? -18.728 -9.038 8.771 1.00 93.00 109 VAL A C 1
ATOM 853 O O . VAL A 1 109 ? -18.026 -9.097 9.773 1.00 93.00 109 VAL A O 1
ATOM 856 N N . GLN A 1 110 ? -19.748 -9.876 8.543 1.00 92.94 110 GLN A N 1
ATOM 857 C CA . GLN A 1 110 ? -20.157 -10.903 9.510 1.00 92.94 110 GLN A CA 1
ATOM 858 C C . GLN A 1 110 ? -19.054 -11.939 9.709 1.00 92.94 110 GLN A C 1
ATOM 860 O O . GLN A 1 110 ? -18.612 -12.147 10.826 1.00 92.94 110 GLN A O 1
ATOM 865 N N . GLN A 1 111 ? -18.475 -12.448 8.619 1.00 91.88 111 GLN A N 1
ATOM 866 C CA . GLN A 1 111 ? -17.360 -13.398 8.681 1.00 91.88 111 GLN A CA 1
ATOM 867 C C . GLN A 1 111 ? -16.157 -12.862 9.477 1.00 91.88 111 GLN A C 1
ATOM 869 O O . GLN A 1 111 ? -15.506 -13.612 10.202 1.00 91.88 111 GLN A O 1
ATOM 874 N N . ALA A 1 112 ? -15.853 -11.565 9.362 1.00 91.75 112 ALA A N 1
ATOM 875 C CA . ALA A 1 112 ? -14.771 -10.945 10.123 1.00 91.75 112 ALA A CA 1
ATOM 876 C C . ALA A 1 112 ? -15.083 -10.807 11.624 1.00 91.75 112 ALA A C 1
ATOM 878 O O . ALA A 1 112 ? -14.156 -10.807 12.434 1.00 91.75 112 ALA A O 1
ATOM 879 N N . LEU A 1 113 ? -16.363 -10.685 11.990 1.00 92.12 113 LEU A N 1
ATOM 880 C CA . LEU A 1 113 ? -16.823 -10.647 13.380 1.00 92.12 113 LEU A CA 1
ATOM 881 C C . LEU A 1 113 ? -16.927 -12.057 13.979 1.00 92.12 113 LEU A C 1
ATOM 883 O O . LEU A 1 113 ? -16.510 -12.252 15.118 1.00 92.12 113 LEU A O 1
ATOM 887 N N . ASP A 1 114 ? -17.410 -13.024 13.199 1.00 93.69 114 ASP A N 1
ATOM 888 C CA . ASP A 1 114 ? -17.595 -14.422 13.600 1.00 93.69 114 ASP A CA 1
ATOM 889 C C . ASP A 1 114 ? -16.257 -15.154 13.767 1.00 93.69 114 ASP A C 1
ATOM 891 O O . ASP A 1 114 ? -16.140 -16.077 14.573 1.00 93.69 114 ASP A O 1
ATOM 895 N N . TYR A 1 115 ? -15.212 -14.723 13.045 1.00 91.88 115 TYR A N 1
ATOM 896 C CA . TYR A 1 115 ? -13.876 -15.314 13.132 1.00 91.88 115 TYR A CA 1
ATOM 897 C C . TYR A 1 115 ? -12.766 -14.279 13.435 1.00 91.88 115 TYR A C 1
ATOM 899 O O . TYR A 1 115 ? -11.903 -13.994 12.594 1.00 91.88 115 TYR A O 1
ATOM 907 N N . PRO A 1 116 ? -12.689 -13.763 14.681 1.00 86.75 116 PRO A N 1
ATOM 908 C CA . PRO A 1 116 ? -11.655 -12.817 15.118 1.00 86.75 116 PRO A CA 1
ATOM 909 C C . PRO A 1 116 ? -10.187 -13.254 14.915 1.00 86.75 116 PRO A C 1
ATOM 911 O O . PRO A 1 116 ? -9.340 -12.375 14.711 1.00 86.75 116 PRO A O 1
ATOM 914 N N . PRO A 1 117 ? -9.816 -14.558 14.917 1.00 89.31 117 PRO A N 1
ATOM 915 C CA . PRO A 1 117 ? -8.437 -14.976 14.649 1.00 89.31 117 PRO A CA 1
ATOM 916 C C . PRO A 1 117 ? -7.882 -14.510 13.295 1.00 89.31 117 PRO A C 1
ATOM 918 O O . PRO A 1 117 ? -6.663 -14.364 13.160 1.00 89.31 117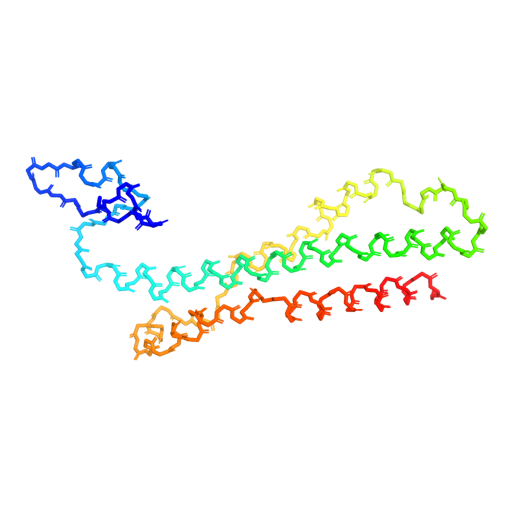 PRO A O 1
ATOM 921 N N . LEU A 1 118 ? -8.743 -14.187 12.317 1.00 85.88 118 LEU A N 1
ATOM 922 C CA . LEU A 1 118 ? -8.339 -13.534 11.066 1.00 85.88 118 LEU A CA 1
ATOM 923 C C . LEU A 1 118 ? -7.533 -12.254 11.333 1.00 85.88 118 LEU A C 1
ATOM 925 O O . LEU A 1 118 ? -6.545 -12.009 10.640 1.00 85.88 118 LEU A O 1
ATOM 929 N N . TYR A 1 119 ? -7.886 -11.459 12.344 1.00 87.44 119 TYR A N 1
ATOM 930 C CA . TYR A 1 119 ? -7.174 -10.223 12.683 1.00 87.44 119 TYR A CA 1
ATOM 931 C C . TYR A 1 119 ? -5.768 -10.480 13.245 1.00 87.44 119 TYR A C 1
ATOM 933 O O . TYR A 1 119 ? -4.819 -9.768 12.917 1.00 87.44 119 TYR A O 1
ATOM 941 N N . LYS A 1 120 ? -5.584 -11.560 14.016 1.00 85.12 120 LYS A N 1
ATOM 942 C CA . LYS A 1 120 ? -4.287 -11.924 14.618 1.00 85.12 120 LYS A CA 1
ATOM 943 C C . LYS A 1 120 ? -3.202 -12.175 13.565 1.00 85.12 120 LYS A C 1
ATOM 945 O O . LYS A 1 120 ? -2.017 -11.976 13.822 1.00 85.12 120 LYS A O 1
ATOM 950 N N . THR A 1 121 ? -3.593 -12.591 12.360 1.00 80.81 121 THR A N 1
ATOM 951 C CA . THR A 1 121 ? -2.650 -12.761 11.244 1.00 80.81 121 THR A CA 1
ATOM 952 C C . THR A 1 121 ? -2.067 -11.434 10.748 1.00 80.81 121 THR A C 1
ATOM 954 O O . THR A 1 121 ? -0.905 -11.414 10.342 1.00 80.81 121 THR A O 1
ATOM 957 N N . LEU A 1 122 ? -2.818 -10.329 10.840 1.00 83.88 122 LEU A N 1
ATOM 958 C CA . LEU A 1 122 ? -2.360 -8.996 10.439 1.00 83.88 122 LEU A CA 1
ATOM 959 C C . LEU A 1 122 ? -1.369 -8.395 11.430 1.00 83.88 122 LEU A C 1
ATOM 961 O O . LEU A 1 122 ? -0.404 -7.768 11.005 1.00 83.88 122 LEU A O 1
ATOM 965 N N . GLN A 1 123 ? -1.559 -8.632 12.731 1.00 81.19 123 GLN A N 1
ATOM 966 C CA . GLN A 1 123 ? -0.656 -8.131 13.777 1.00 81.19 123 GLN A CA 1
ATOM 967 C C . GLN A 1 123 ? 0.792 -8.607 13.592 1.00 81.19 123 GLN A C 1
ATOM 969 O O . GLN A 1 123 ? 1.724 -7.954 14.042 1.00 81.19 123 GLN A O 1
ATOM 974 N N . LYS A 1 124 ? 1.001 -9.720 12.878 1.00 82.31 124 LYS A N 1
ATOM 975 C CA . LYS A 1 124 ? 2.337 -10.231 12.538 1.00 82.31 124 LYS A CA 1
ATOM 976 C C . LYS A 1 124 ? 3.060 -9.410 11.458 1.00 82.31 124 LYS A C 1
ATOM 978 O O . LYS A 1 124 ? 4.144 -9.811 11.048 1.00 82.31 124 LYS A O 1
ATOM 983 N N . GLY A 1 125 ? 2.454 -8.345 10.926 1.00 79.69 125 GLY A N 1
ATOM 984 C CA . GLY A 1 125 ? 3.082 -7.450 9.948 1.00 79.69 125 GLY A CA 1
ATOM 985 C C . GLY A 1 125 ? 3.383 -8.096 8.591 1.00 79.69 125 GLY A C 1
ATOM 986 O O . GLY A 1 125 ? 4.187 -7.587 7.819 1.00 79.69 125 GLY A O 1
ATOM 987 N N . ARG A 1 126 ? 2.785 -9.256 8.288 1.00 78.81 126 ARG A N 1
ATOM 988 C CA . ARG A 1 126 ? 3.197 -10.077 7.135 1.00 78.81 126 ARG A CA 1
ATOM 989 C C . ARG A 1 126 ? 2.850 -9.458 5.783 1.00 78.81 126 ARG A C 1
ATOM 991 O O . ARG A 1 126 ? 3.561 -9.718 4.818 1.00 78.81 126 ARG A O 1
ATOM 998 N N . SER A 1 127 ? 1.777 -8.670 5.713 1.00 81.81 127 SER A N 1
ATOM 999 C CA . SER A 1 127 ? 1.301 -8.081 4.454 1.00 81.81 127 SER A CA 1
ATOM 1000 C C . SER A 1 127 ? 2.254 -7.012 3.923 1.00 81.81 127 SER A C 1
ATOM 1002 O O . SER A 1 127 ? 2.407 -6.890 2.712 1.00 81.81 127 SER A O 1
ATOM 1004 N N . LEU A 1 128 ? 2.917 -6.275 4.819 1.00 85.69 128 LEU A N 1
ATOM 1005 C CA . LEU A 1 128 ? 3.930 -5.279 4.483 1.00 85.69 128 LEU A CA 1
ATOM 1006 C C . LEU A 1 128 ? 5.191 -5.542 5.313 1.00 85.69 128 LEU A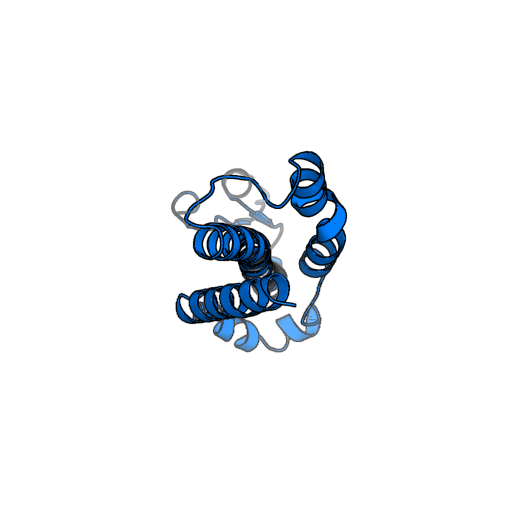 C 1
ATOM 1008 O O . LEU A 1 128 ? 5.404 -4.962 6.371 1.00 85.69 128 LEU A O 1
ATOM 1012 N N . SER A 1 129 ? 6.009 -6.466 4.819 1.00 90.50 129 SER A N 1
ATOM 1013 C CA . SER A 1 129 ? 7.287 -6.860 5.411 1.00 90.50 129 SER A CA 1
ATOM 1014 C C . SER A 1 129 ? 8.445 -6.630 4.440 1.00 90.50 129 SER A C 1
ATOM 1016 O O . SER A 1 129 ? 8.250 -6.569 3.222 1.00 90.50 129 SER A O 1
ATOM 1018 N N . PHE A 1 130 ? 9.672 -6.593 4.963 1.00 90.12 130 PHE A N 1
ATOM 1019 C CA . PHE A 1 130 ? 10.878 -6.496 4.135 1.00 90.12 130 PHE A CA 1
ATOM 1020 C C . PHE A 1 130 ? 10.986 -7.653 3.128 1.00 90.12 130 PHE A C 1
ATOM 1022 O O . PHE A 1 130 ? 11.338 -7.449 1.970 1.00 90.12 130 PHE A O 1
ATOM 1029 N N . LYS A 1 131 ? 10.569 -8.863 3.530 1.00 92.50 131 LYS A N 1
ATOM 1030 C CA . LYS A 1 131 ? 10.508 -10.028 2.638 1.00 92.50 131 LYS A CA 1
ATOM 1031 C C . LYS A 1 131 ? 9.552 -9.794 1.468 1.00 92.50 131 LYS A C 1
ATOM 1033 O O . LYS A 1 131 ? 9.927 -10.022 0.324 1.00 92.50 131 LYS A O 1
ATOM 1038 N N . THR A 1 132 ? 8.327 -9.338 1.739 1.00 92.75 132 THR A N 1
ATOM 1039 C CA . THR A 1 132 ? 7.367 -9.034 0.666 1.00 92.75 132 THR A CA 1
ATOM 1040 C C . THR A 1 132 ? 7.877 -7.909 -0.227 1.00 92.75 132 THR A C 1
ATOM 1042 O O . THR A 1 132 ? 7.791 -8.033 -1.441 1.00 92.75 132 THR A O 1
ATOM 1045 N N . PHE A 1 133 ? 8.480 -6.865 0.347 1.00 92.75 133 PHE A N 1
ATOM 1046 C CA . PHE A 1 133 ? 9.073 -5.770 -0.415 1.00 92.75 133 PHE A CA 1
ATOM 1047 C C . PHE A 1 133 ? 10.145 -6.271 -1.392 1.00 92.75 133 PHE A C 1
ATOM 1049 O O . PHE A 1 133 ? 10.038 -6.007 -2.585 1.00 92.75 133 PHE A O 1
ATOM 1056 N N . LEU A 1 134 ? 11.106 -7.077 -0.929 1.00 95.56 134 LEU A N 1
ATOM 1057 C CA . LEU A 1 134 ? 12.134 -7.659 -1.796 1.00 95.56 134 LEU A CA 1
ATOM 1058 C C . LEU A 1 134 ? 11.547 -8.541 -2.902 1.00 95.56 134 LEU A C 1
ATOM 1060 O O . LEU A 1 134 ? 12.021 -8.488 -4.033 1.00 95.56 134 LEU A O 1
ATOM 1064 N N . ILE A 1 135 ? 10.501 -9.321 -2.610 1.00 95.69 135 ILE A N 1
ATOM 1065 C CA . ILE A 1 135 ? 9.806 -10.116 -3.635 1.00 95.69 135 ILE A CA 1
ATOM 1066 C C . ILE A 1 135 ? 9.225 -9.202 -4.723 1.00 95.69 135 ILE A C 1
ATOM 1068 O O . ILE A 1 135 ? 9.361 -9.498 -5.908 1.00 95.69 135 ILE A O 1
ATOM 1072 N N . TRP A 1 136 ? 8.597 -8.086 -4.346 1.00 96.00 136 TRP A N 1
ATOM 1073 C CA . TRP A 1 136 ? 8.063 -7.116 -5.304 1.00 96.00 136 TRP A CA 1
ATOM 1074 C C . TRP A 1 136 ? 9.164 -6.395 -6.091 1.00 96.00 136 TRP A C 1
ATOM 1076 O O . TRP A 1 136 ? 9.012 -6.201 -7.296 1.00 96.00 136 TRP A O 1
ATOM 1086 N N . VAL A 1 137 ? 10.294 -6.063 -5.463 1.00 96.06 137 VAL A N 1
ATOM 1087 C CA . VAL A 1 137 ? 11.470 -5.509 -6.158 1.00 96.06 137 VAL A CA 1
ATOM 1088 C C . VAL A 1 137 ? 11.984 -6.495 -7.208 1.00 96.06 137 VAL A C 1
ATOM 1090 O O . VAL A 1 137 ? 12.100 -6.127 -8.373 1.00 96.06 137 VAL A O 1
ATOM 1093 N N . TRP A 1 138 ? 12.194 -7.762 -6.841 1.00 97.06 138 TRP A N 1
ATOM 1094 C CA . TRP A 1 138 ? 12.635 -8.801 -7.776 1.00 97.06 138 TRP A CA 1
ATOM 1095 C C . TRP A 1 138 ? 11.671 -8.996 -8.946 1.00 97.06 138 TRP A C 1
ATOM 1097 O O . TRP A 1 138 ? 12.109 -9.062 -10.093 1.00 97.06 138 TRP A O 1
ATOM 1107 N N . LYS A 1 139 ? 10.358 -9.017 -8.682 1.00 96.31 139 LYS A N 1
ATOM 1108 C CA . LYS A 1 139 ? 9.337 -9.046 -9.741 1.00 96.31 139 LYS A CA 1
ATOM 1109 C C . LYS A 1 139 ? 9.452 -7.846 -10.682 1.00 96.31 139 LYS A C 1
ATOM 1111 O O . LYS A 1 139 ? 9.346 -8.019 -11.889 1.00 96.31 139 LYS A O 1
ATOM 1116 N N . SER A 1 140 ? 9.693 -6.651 -10.138 1.00 97.00 140 SER A N 1
ATOM 1117 C CA . SER A 1 140 ? 9.860 -5.419 -10.924 1.00 97.00 140 SER A CA 1
ATOM 1118 C C . SER A 1 140 ? 11.089 -5.480 -11.827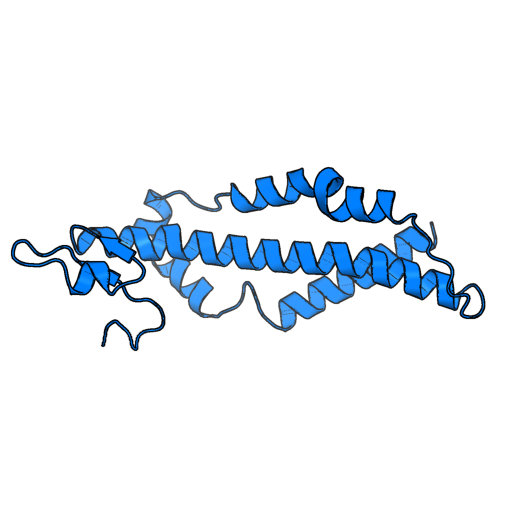 1.00 97.00 140 SER A C 1
ATOM 1120 O O . SER A 1 140 ? 11.000 -5.106 -12.990 1.00 97.00 140 SER A O 1
ATOM 1122 N N . ILE A 1 141 ? 12.215 -5.978 -11.305 1.00 96.69 141 ILE A N 1
ATOM 1123 C CA . ILE A 1 141 ? 13.463 -6.133 -12.063 1.00 96.69 141 ILE A CA 1
ATOM 1124 C C . ILE A 1 141 ? 13.268 -7.130 -13.204 1.00 96.69 141 ILE A C 1
ATOM 1126 O O . ILE A 1 141 ? 13.597 -6.826 -14.346 1.00 96.69 141 ILE A O 1
ATOM 1130 N N . PHE A 1 142 ? 12.689 -8.295 -12.906 1.00 96.25 142 PHE A N 1
ATOM 1131 C CA . PHE A 1 142 ? 12.434 -9.321 -13.911 1.00 96.25 142 PHE A CA 1
ATOM 1132 C C . PHE A 1 142 ? 11.495 -8.816 -15.013 1.00 96.25 142 PHE A C 1
ATOM 1134 O O . PHE A 1 142 ? 11.818 -8.915 -16.193 1.00 96.25 142 PHE A O 1
ATOM 1141 N N . GLN A 1 143 ? 10.358 -8.225 -14.634 1.00 96.06 143 GLN A N 1
ATOM 1142 C CA . GLN A 1 143 ? 9.371 -7.731 -15.589 1.00 96.06 143 GLN A CA 1
ATOM 1143 C C . GLN A 1 143 ? 9.895 -6.539 -16.400 1.00 96.06 143 GLN A C 1
ATOM 1145 O O . GLN A 1 143 ? 9.734 -6.525 -17.614 1.00 96.06 143 GLN A O 1
ATOM 1150 N N . GLY A 1 144 ? 10.543 -5.562 -15.758 1.00 95.19 144 GLY A N 1
ATOM 1151 C CA . GLY A 1 144 ? 11.125 -4.408 -16.448 1.00 95.19 144 GLY A CA 1
ATOM 1152 C C . GLY A 1 144 ? 12.252 -4.803 -17.400 1.00 95.19 144 GLY A C 1
ATOM 1153 O O . GLY A 1 144 ? 12.300 -4.308 -18.521 1.00 95.19 144 GLY A O 1
ATOM 1154 N N . GLY A 1 145 ? 13.115 -5.741 -16.998 1.00 94.19 145 GLY A N 1
ATOM 1155 C CA . GLY A 1 145 ? 14.150 -6.287 -17.873 1.00 94.19 145 GLY A CA 1
ATOM 1156 C C . GLY A 1 145 ? 13.554 -7.006 -19.082 1.00 94.19 145 GLY A C 1
ATOM 1157 O O . GLY A 1 145 ? 13.929 -6.710 -20.209 1.00 94.19 145 GLY A O 1
ATOM 1158 N N . PHE A 1 146 ? 12.580 -7.894 -18.866 1.00 94.88 146 PHE A N 1
ATOM 1159 C CA . PHE A 1 146 ? 11.933 -8.629 -19.955 1.00 94.88 146 PHE A CA 1
ATOM 1160 C C . PHE A 1 146 ? 11.242 -7.700 -20.962 1.00 94.88 146 PHE A C 1
ATOM 1162 O O . PHE A 1 146 ? 11.465 -7.839 -22.157 1.00 94.88 146 PHE A O 1
ATOM 1169 N N . ILE A 1 147 ? 10.471 -6.710 -20.492 1.00 93.88 147 ILE A N 1
ATOM 1170 C CA . ILE A 1 147 ? 9.794 -5.738 -21.371 1.00 93.88 147 ILE A CA 1
ATOM 1171 C C . ILE A 1 147 ? 10.803 -4.914 -22.186 1.00 93.88 147 ILE A C 1
ATOM 1173 O O . ILE A 1 147 ? 10.488 -4.505 -23.293 1.00 93.88 147 ILE A O 1
ATOM 1177 N N . MET A 1 148 ? 12.001 -4.652 -21.658 1.00 91.38 148 MET A N 1
ATOM 1178 C CA . MET A 1 148 ? 13.023 -3.889 -22.380 1.00 91.38 148 MET A CA 1
ATOM 1179 C C . MET A 1 148 ? 13.703 -4.695 -23.501 1.00 91.38 148 MET A C 1
ATOM 1181 O O . MET A 1 148 ? 14.176 -4.106 -24.470 1.00 91.38 148 MET A O 1
ATOM 1185 N N . PHE A 1 149 ? 13.796 -6.021 -23.360 1.00 86.50 149 PHE A N 1
ATOM 1186 C CA . PHE A 1 149 ? 14.495 -6.893 -24.314 1.00 86.50 149 PHE A CA 1
ATOM 1187 C C . PHE A 1 149 ? 13.580 -7.593 -25.330 1.00 86.50 149 PHE A C 1
ATOM 1189 O O . PHE A 1 149 ? 14.095 -8.145 -26.303 1.00 86.50 149 PHE A O 1
ATOM 1196 N N . CYS A 1 150 ? 12.267 -7.607 -25.100 1.00 81.38 150 CYS A N 1
ATOM 1197 C CA . CYS A 1 150 ? 11.264 -8.099 -26.047 1.00 81.38 150 CYS A CA 1
ATOM 1198 C C . CYS A 1 150 ? 10.743 -6.976 -26.941 1.00 81.38 150 CYS A C 1
ATOM 1200 O O . CYS A 1 150 ? 10.596 -7.244 -28.153 1.00 81.38 150 CYS A O 1
#

Radius of gyration: 21.7 Å; chains: 1; bounding box: 51×32×56 Å

Secondary structure (DSSP, 8-state):
--TTSSS-EEE--SS--HHHHSSSEEESSTHHHHHIIIIIIHHHHHHHHHHHHHHHHHHHHHHHHHHHHHHHTTT----SS-HHHHHHIIIIITHHHHHHHHH--SS-HHHHHH-THHHHHHHTT-SS-HHHHHHHHHHHHHHHHHHHH-

Sequence (150 aa):
MILESNVGIGIVGKEGKQASLAGDFSINQFSFLTRLILWHGRLSYKRSALLSQFVIHRGLIISVMQAVFSLVFYHVSIPIYNGFLMLGYSTVYTSLPVFSIVLDKDTGVQQALDYPPLYKTLQKGRSLSFKTFLIWVWKSIFQGGFIMFC

InterPro domains:
  IPR023298 P-type ATPase, transmembrane domain superfamily [SSF81665] (41-149)
  IPR032630 P-type ATPase, C-terminal [PF16212] (21-150)

Organism: Euplotes crassus (NCBI:txid5936)

pLDDT: mean 91.87, std 4.17, range [73.31, 97.06]